Protein AF-A0A0C3Q7H5-F1 (afdb_monomer_lite)

Radius of gyration: 21.3 Å; chains: 1; bounding box: 52×42×60 Å

Structure (mmCIF, N/CA/C/O backbone):
data_AF-A0A0C3Q7H5-F1
#
_entry.id   AF-A0A0C3Q7H5-F1
#
loop_
_atom_site.group_PDB
_atom_site.id
_atom_site.type_symbol
_atom_site.label_atom_id
_atom_site.label_alt_id
_atom_site.label_comp_id
_atom_site.label_asym_id
_atom_site.label_entity_id
_atom_site.label_seq_id
_atom_site.pdbx_PDB_ins_code
_atom_site.Cartn_x
_atom_site.Cartn_y
_atom_site.Cartn_z
_atom_site.occupancy
_atom_site.B_iso_or_equiv
_atom_site.auth_seq_id
_atom_site.auth_comp_id
_atom_site.auth_asym_id
_atom_site.auth_atom_id
_atom_site.pdbx_PDB_model_num
ATOM 1 N N . MET 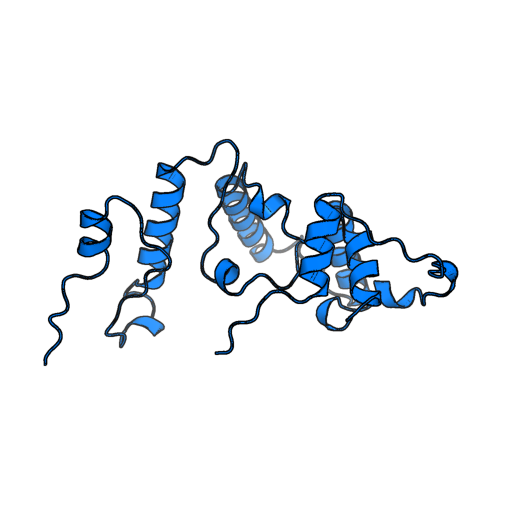A 1 1 ? -1.837 20.918 7.554 1.00 43.84 1 MET A N 1
ATOM 2 C CA . MET A 1 1 ? -1.598 19.549 7.045 1.00 43.84 1 MET A CA 1
ATOM 3 C C . M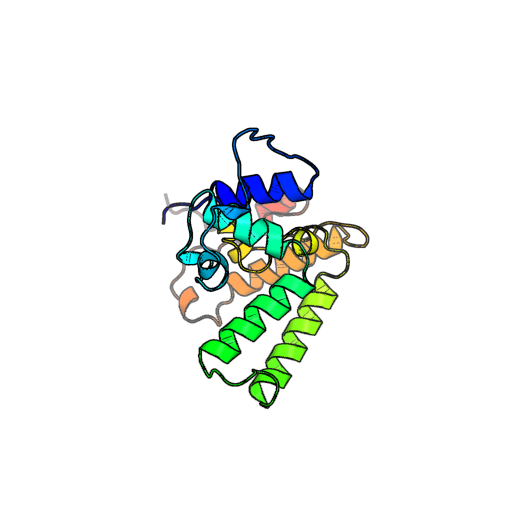ET A 1 1 ? -2.432 19.411 5.788 1.00 43.84 1 MET A C 1
ATOM 5 O O . MET A 1 1 ? -3.640 19.249 5.902 1.00 43.84 1 MET A O 1
ATOM 9 N N . ASP A 1 2 ? -1.820 19.597 4.619 1.00 42.03 2 ASP A N 1
ATOM 10 C CA . ASP A 1 2 ? -2.531 19.456 3.346 1.00 42.03 2 ASP A CA 1
ATOM 11 C C . ASP A 1 2 ? -2.868 17.995 3.101 1.00 42.03 2 ASP A C 1
ATOM 13 O O . ASP A 1 2 ? -1.975 17.150 3.092 1.00 42.03 2 ASP A O 1
ATOM 17 N N . ARG A 1 3 ? -4.161 17.727 2.904 1.00 53.38 3 ARG A N 1
ATOM 18 C CA . ARG A 1 3 ? -4.715 16.407 2.601 1.00 53.38 3 ARG A CA 1
ATOM 19 C C . ARG A 1 3 ? -4.151 15.937 1.262 1.00 53.38 3 ARG A C 1
ATOM 21 O O . ARG A 1 3 ? -4.562 16.435 0.213 1.00 53.38 3 ARG A O 1
ATOM 28 N N . ARG A 1 4 ? -3.206 14.994 1.266 1.00 56.62 4 ARG A N 1
ATOM 29 C CA . ARG A 1 4 ? -2.601 14.506 0.015 1.00 56.62 4 ARG A CA 1
ATOM 30 C C . ARG A 1 4 ? -3.407 13.350 -0.555 1.00 56.62 4 ARG A C 1
ATOM 32 O O . ARG A 1 4 ? -3.282 12.202 -0.131 1.00 56.62 4 ARG A O 1
ATOM 39 N N . SER A 1 5 ? -4.218 13.662 -1.559 1.00 59.50 5 SER A N 1
ATOM 40 C CA . SER A 1 5 ? -4.800 12.657 -2.448 1.00 59.50 5 SER A CA 1
ATOM 41 C C . SER A 1 5 ? -3.696 11.825 -3.121 1.00 59.50 5 SER A C 1
ATOM 43 O O . SER A 1 5 ? -2.604 12.350 -3.367 1.00 59.50 5 SER A O 1
ATOM 45 N N . PRO A 1 6 ? -3.959 10.549 -3.465 1.00 68.88 6 PRO A N 1
ATOM 46 C CA . PRO A 1 6 ? -3.035 9.756 -4.268 1.00 68.88 6 PRO A CA 1
ATOM 47 C C . PRO A 1 6 ? -2.651 10.496 -5.553 1.00 68.88 6 PRO A C 1
ATOM 49 O O . PRO A 1 6 ? -3.493 11.171 -6.161 1.00 68.88 6 PRO A O 1
ATOM 52 N N . SER A 1 7 ? -1.391 10.363 -5.976 1.00 76.94 7 SER A N 1
ATOM 53 C CA . SER A 1 7 ? -0.920 11.033 -7.190 1.00 76.94 7 SER A CA 1
ATOM 54 C C . SER A 1 7 ? -1.734 10.594 -8.414 1.00 76.94 7 SER A C 1
ATOM 56 O O . SER A 1 7 ? -2.360 9.527 -8.426 1.00 76.94 7 SER A O 1
ATOM 58 N N . TYR A 1 8 ? -1.766 11.433 -9.450 1.00 84.06 8 TYR A N 1
ATOM 59 C CA . TYR A 1 8 ? -2.526 11.151 -10.669 1.00 84.06 8 TYR A CA 1
ATOM 60 C C . TYR A 1 8 ? -2.149 9.791 -11.284 1.00 84.06 8 TYR A C 1
ATOM 62 O O . TYR A 1 8 ? -3.028 9.018 -11.656 1.00 84.06 8 TYR A O 1
ATOM 70 N N . GLU A 1 9 ? -0.864 9.434 -11.264 1.00 85.81 9 GLU A N 1
ATOM 71 C CA . GLU A 1 9 ? -0.355 8.156 -11.768 1.00 85.81 9 GLU A CA 1
ATOM 72 C C . GLU A 1 9 ? -0.870 6.958 -10.960 1.00 85.81 9 GLU A C 1
ATOM 74 O O . GLU A 1 9 ? -1.193 5.919 -11.530 1.00 85.81 9 GLU A O 1
ATOM 79 N N . VAL A 1 10 ? -1.007 7.104 -9.636 1.00 80.44 10 VAL A N 1
ATOM 80 C CA . VAL A 1 10 ? -1.584 6.061 -8.768 1.00 80.44 10 VAL A CA 1
ATOM 81 C C . VAL A 1 10 ? -3.057 5.845 -9.092 1.00 80.44 10 VAL A C 1
ATOM 83 O O . VAL A 1 10 ? -3.524 4.706 -9.142 1.00 80.44 10 VAL A O 1
ATOM 86 N N . ARG A 1 11 ? -3.797 6.933 -9.338 1.00 82.44 11 ARG A N 1
ATOM 87 C CA . ARG A 1 11 ? -5.204 6.846 -9.747 1.00 82.44 11 ARG A CA 1
ATOM 88 C C . ARG A 1 11 ? -5.348 6.132 -11.087 1.00 82.44 11 ARG A C 1
ATOM 90 O O . ARG A 1 11 ? -6.201 5.259 -11.191 1.00 82.44 11 ARG A O 1
ATOM 97 N N . LEU A 1 12 ? -4.512 6.448 -12.074 1.00 86.31 12 LEU A N 1
ATOM 98 C CA . LEU A 1 12 ? -4.526 5.762 -13.369 1.00 86.31 12 LEU A CA 1
ATOM 99 C C . LEU A 1 12 ? -4.162 4.278 -13.249 1.00 86.31 12 LEU A C 1
ATOM 101 O O . LEU A 1 12 ? -4.880 3.437 -13.781 1.00 86.31 12 LEU A O 1
ATOM 105 N N . ALA A 1 13 ? -3.123 3.933 -12.482 1.00 83.38 13 ALA A N 1
ATOM 106 C CA . ALA A 1 13 ? -2.747 2.536 -12.250 1.00 83.38 13 ALA A CA 1
ATOM 107 C C . ALA A 1 13 ? -3.886 1.722 -11.604 1.00 83.38 13 ALA A C 1
ATOM 109 O O . ALA A 1 13 ? -4.102 0.561 -11.948 1.00 83.38 13 ALA A O 1
ATOM 110 N N . LYS A 1 14 ? -4.679 2.342 -10.718 1.00 82.25 14 LYS A N 1
ATOM 111 C CA . LYS A 1 14 ? -5.891 1.729 -10.150 1.00 82.25 14 LYS A CA 1
ATOM 112 C C . LYS A 1 14 ? -6.944 1.401 -11.213 1.00 82.25 14 LYS A C 1
ATOM 114 O O . LYS A 1 14 ? -7.610 0.377 -11.092 1.00 82.25 14 LYS A O 1
ATOM 119 N N . TYR A 1 15 ? -7.121 2.252 -12.222 1.00 85.44 15 TYR A N 1
ATOM 120 C CA . TYR A 1 15 ? -8.029 1.963 -13.334 1.00 85.44 15 TYR A CA 1
ATOM 121 C C . TYR A 1 15 ? -7.459 0.882 -14.261 1.00 85.44 15 TYR A C 1
ATOM 123 O O . TYR A 1 15 ? -8.207 -0.006 -14.658 1.00 85.44 15 TYR A O 1
ATOM 131 N N . ALA A 1 16 ? -6.143 0.861 -14.487 1.00 84.12 16 ALA A N 1
ATOM 132 C CA . ALA A 1 16 ? -5.487 -0.223 -15.223 1.00 84.12 16 ALA A CA 1
ATOM 133 C C . ALA A 1 16 ? -5.732 -1.599 -14.587 1.00 84.12 16 ALA A C 1
ATOM 135 O O . ALA A 1 16 ? -6.122 -2.539 -15.272 1.00 84.12 16 ALA A O 1
ATOM 136 N N . ALA A 1 17 ? -5.634 -1.705 -13.257 1.00 77.88 17 ALA A N 1
ATOM 137 C CA . ALA A 1 17 ? -5.951 -2.940 -12.530 1.00 77.88 17 ALA A CA 1
ATOM 138 C C . ALA A 1 17 ? -7.427 -3.381 -12.652 1.00 77.88 17 ALA A C 1
ATOM 140 O O . ALA A 1 17 ? -7.748 -4.534 -12.385 1.00 77.88 17 ALA A O 1
ATOM 141 N N . ARG A 1 18 ? -8.328 -2.472 -13.043 1.00 82.50 18 ARG A N 1
ATOM 142 C CA . ARG A 1 18 ? -9.750 -2.753 -13.304 1.00 82.50 18 ARG A CA 1
ATOM 143 C C . ARG A 1 18 ? -10.036 -3.070 -14.778 1.00 82.50 18 ARG A C 1
ATOM 145 O O . ARG A 1 18 ? -11.200 -3.217 -15.127 1.00 82.50 18 ARG A O 1
ATOM 152 N N . GLY A 1 19 ? -9.005 -3.152 -15.621 1.00 84.50 19 GLY A N 1
ATOM 153 C CA . GLY A 1 19 ? -9.130 -3.448 -17.050 1.00 84.50 19 GLY A CA 1
ATOM 154 C C . GLY A 1 19 ? -9.305 -2.223 -17.949 1.00 84.50 19 GLY A C 1
ATOM 155 O O . GLY A 1 19 ? -9.636 -2.385 -19.117 1.00 84.50 19 GLY A O 1
ATOM 156 N N . PHE A 1 20 ? -9.097 -1.004 -17.439 1.00 88.31 20 PHE A N 1
ATOM 157 C CA . PHE A 1 20 ? -9.117 0.198 -18.277 1.00 88.31 20 PHE A CA 1
ATOM 158 C C . PHE A 1 20 ? -7.730 0.489 -18.842 1.00 88.31 20 PHE A C 1
ATOM 160 O O . PHE A 1 20 ? -6.769 0.646 -18.091 1.00 88.31 20 PHE A O 1
ATOM 167 N N . GLU A 1 21 ? -7.637 0.659 -20.153 1.00 88.31 21 GLU A N 1
ATOM 168 C CA . GLU A 1 21 ? -6.400 1.023 -20.835 1.00 88.31 21 GLU A CA 1
ATOM 169 C C . GLU A 1 21 ? -6.559 2.315 -21.637 1.00 88.31 21 GLU A C 1
ATOM 171 O O . GLU A 1 21 ? -7.658 2.705 -22.028 1.00 88.31 21 GLU A O 1
ATOM 176 N N . ILE A 1 22 ? -5.441 3.008 -21.845 1.00 85.50 22 ILE A N 1
ATOM 177 C CA . ILE A 1 22 ? -5.376 4.209 -22.676 1.00 85.50 22 ILE A CA 1
ATOM 178 C C . ILE A 1 22 ? -4.554 3.840 -23.901 1.00 85.50 22 ILE A C 1
ATOM 180 O O . ILE A 1 22 ? -3.364 3.541 -23.785 1.00 85.50 22 ILE A O 1
ATOM 184 N N . TYR A 1 23 ? -5.188 3.864 -25.069 1.00 87.75 23 TYR A N 1
ATOM 185 C CA . TYR A 1 23 ? -4.494 3.634 -26.325 1.00 87.75 23 TYR A CA 1
ATOM 186 C C . TYR A 1 23 ? -3.722 4.891 -26.737 1.00 87.75 23 TYR A C 1
ATOM 188 O O . TYR A 1 23 ? -4.301 5.969 -26.873 1.00 87.75 23 TYR A O 1
ATOM 196 N N . VAL A 1 24 ? -2.410 4.747 -26.928 1.00 88.75 24 VAL A N 1
ATOM 197 C CA . VAL A 1 24 ? -1.526 5.817 -27.404 1.00 88.75 24 VAL A CA 1
ATOM 198 C C . VAL A 1 24 ? -0.795 5.307 -28.652 1.00 88.75 24 VAL A C 1
ATOM 200 O O . VAL A 1 24 ? 0.152 4.530 -28.507 1.00 88.75 24 VAL A O 1
ATOM 203 N N . PRO A 1 25 ? -1.226 5.696 -29.867 1.00 89.69 25 PRO A N 1
ATOM 204 C CA . PRO A 1 25 ? -0.730 5.112 -31.117 1.00 89.69 25 PRO A CA 1
ATOM 205 C C . PRO A 1 25 ? 0.766 5.362 -31.354 1.00 89.69 25 PRO A C 1
ATOM 207 O O . PRO A 1 25 ? 1.469 4.480 -31.838 1.00 89.69 25 PRO A O 1
ATOM 210 N N . ASP A 1 26 ? 1.278 6.519 -30.938 1.00 91.19 26 ASP A N 1
ATOM 211 C CA . ASP A 1 26 ? 2.673 6.917 -31.175 1.00 91.19 26 ASP A CA 1
ATOM 212 C C . ASP A 1 26 ? 3.660 6.365 -30.127 1.00 91.19 26 ASP A C 1
ATOM 214 O O . ASP A 1 26 ? 4.857 6.666 -30.147 1.00 91.19 26 ASP A O 1
ATOM 218 N N . LEU A 1 27 ? 3.184 5.564 -29.168 1.00 87.56 27 LEU A N 1
ATOM 219 C CA . LEU A 1 27 ? 3.983 5.126 -28.028 1.00 87.56 27 LEU A CA 1
ATOM 220 C C . LEU A 1 27 ? 4.917 3.963 -28.387 1.00 87.56 27 LEU A C 1
ATOM 222 O O . LEU A 1 27 ? 4.540 2.789 -28.359 1.00 87.56 27 LEU A O 1
ATOM 226 N N . ARG A 1 28 ? 6.191 4.268 -28.644 1.00 89.56 28 ARG A N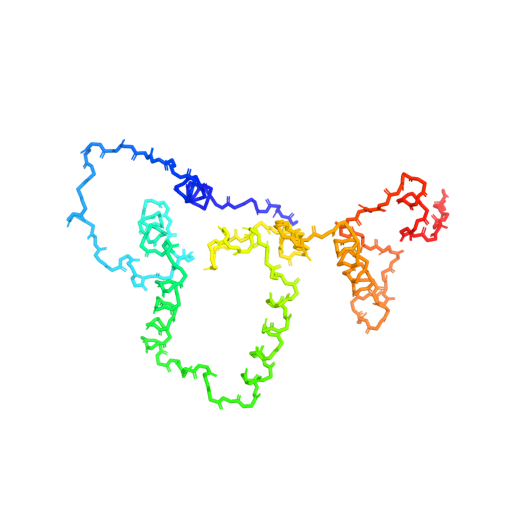 1
ATOM 227 C CA . ARG A 1 28 ? 7.216 3.256 -28.938 1.00 89.56 28 ARG A CA 1
ATOM 228 C C . ARG A 1 28 ? 7.963 2.821 -27.678 1.00 89.56 28 ARG A C 1
ATOM 230 O O . ARG A 1 28 ? 8.809 3.537 -27.156 1.00 89.56 28 ARG A O 1
ATOM 237 N N . ARG A 1 29 ? 7.720 1.582 -27.227 1.00 85.38 29 ARG A N 1
ATOM 238 C CA . ARG A 1 29 ? 8.352 1.016 -26.012 1.00 85.38 29 ARG A CA 1
ATOM 239 C C . ARG A 1 29 ? 9.881 0.890 -26.070 1.00 85.38 29 ARG A C 1
ATOM 241 O O . ARG A 1 29 ? 10.511 0.803 -25.023 1.00 85.38 29 ARG A O 1
ATOM 248 N N . LYS A 1 30 ? 10.464 0.855 -27.272 1.00 87.19 30 LYS A N 1
ATOM 249 C CA . LYS A 1 30 ? 11.915 0.719 -27.492 1.00 87.19 30 LYS A CA 1
ATOM 250 C C . LYS A 1 30 ? 12.692 2.006 -27.211 1.00 87.19 30 LYS A C 1
ATOM 252 O O . LYS A 1 30 ? 13.882 1.928 -26.942 1.00 87.19 30 LYS A O 1
ATOM 257 N N . ASP A 1 31 ? 12.018 3.153 -27.247 1.00 87.94 31 ASP A N 1
ATOM 258 C CA . ASP A 1 31 ? 12.655 4.464 -27.089 1.00 87.94 31 ASP A CA 1
ATOM 259 C C . ASP A 1 31 ? 12.846 4.840 -25.610 1.00 87.94 31 ASP A C 1
ATOM 261 O O . ASP A 1 31 ? 13.454 5.861 -25.291 1.00 87.94 31 ASP A O 1
ATOM 265 N N . PHE A 1 32 ? 12.313 4.036 -24.685 1.00 86.69 32 PHE A N 1
ATOM 266 C CA . PHE A 1 32 ? 12.420 4.304 -23.258 1.00 86.69 32 PHE A CA 1
ATOM 267 C C . PHE A 1 32 ? 13.769 3.866 -22.700 1.00 86.69 32 PHE A C 1
ATOM 269 O O . PHE A 1 32 ? 14.202 2.730 -22.887 1.00 86.69 32 PHE A O 1
ATOM 276 N N . ASP A 1 33 ? 14.381 4.757 -21.924 1.00 88.06 33 ASP A N 1
ATOM 277 C CA . ASP A 1 33 ? 15.583 4.452 -21.161 1.00 88.06 33 ASP A CA 1
ATOM 278 C C . ASP A 1 33 ? 15.289 3.351 -20.117 1.00 88.06 33 ASP A C 1
ATOM 280 O O . ASP A 1 33 ? 14.451 3.561 -19.231 1.00 88.06 33 ASP A O 1
ATOM 284 N N . PRO A 1 34 ? 15.968 2.188 -20.162 1.00 85.69 34 PRO A N 1
ATOM 285 C CA . PRO A 1 34 ? 15.762 1.118 -19.189 1.00 85.69 34 PRO A CA 1
ATOM 286 C C . PRO A 1 34 ? 16.127 1.524 -17.751 1.00 85.69 34 PRO A C 1
ATOM 288 O O . PRO A 1 34 ? 15.637 0.900 -16.805 1.00 85.69 34 PRO A O 1
ATOM 291 N N . THR A 1 35 ? 16.908 2.592 -17.538 1.00 85.81 35 THR A N 1
ATOM 292 C CA . THR A 1 35 ? 17.267 3.042 -16.182 1.00 85.81 35 THR A CA 1
ATOM 293 C C . THR A 1 35 ? 16.066 3.527 -15.364 1.00 85.81 35 THR A C 1
ATOM 295 O O . THR A 1 35 ? 16.148 3.610 -14.134 1.00 85.81 35 THR A O 1
ATOM 298 N N . ILE A 1 36 ? 14.914 3.803 -15.998 1.00 87.25 36 ILE A N 1
ATOM 299 C CA . ILE A 1 36 ? 13.679 4.173 -15.287 1.00 87.25 36 ILE A CA 1
ATOM 300 C C . ILE A 1 36 ? 13.239 3.096 -14.295 1.00 87.25 36 ILE A C 1
ATOM 302 O O . ILE A 1 36 ? 12.686 3.429 -13.246 1.00 87.25 36 ILE A O 1
ATOM 306 N N . PHE A 1 37 ? 13.519 1.823 -14.591 1.00 82.94 37 PHE A N 1
ATOM 307 C CA . PHE A 1 37 ? 13.152 0.718 -13.716 1.00 82.94 37 PHE A CA 1
ATOM 308 C C . PHE A 1 37 ? 14.034 0.696 -12.467 1.00 82.94 37 PHE A C 1
ATOM 310 O O . PHE A 1 37 ? 13.557 0.392 -11.385 1.00 82.94 37 PHE A O 1
ATOM 317 N N . GLU A 1 38 ? 15.284 1.131 -12.536 1.00 81.62 38 GLU A N 1
ATOM 318 C CA . GLU A 1 38 ? 16.209 1.091 -11.396 1.00 81.62 38 GLU A CA 1
ATOM 319 C C . GLU A 1 38 ? 15.982 2.234 -10.388 1.00 81.62 38 GLU A C 1
ATOM 321 O O . GLU A 1 38 ? 16.384 2.163 -9.217 1.00 81.62 38 GLU A O 1
ATOM 326 N N . ARG A 1 39 ? 15.307 3.308 -10.818 1.00 79.94 39 ARG A N 1
ATOM 327 C CA . ARG A 1 39 ? 15.039 4.492 -9.993 1.00 79.94 39 ARG A CA 1
ATOM 328 C C . ARG A 1 39 ? 13.960 4.223 -8.949 1.00 79.94 39 ARG A C 1
ATOM 330 O O . ARG A 1 39 ? 12.986 3.522 -9.167 1.00 79.94 39 ARG A O 1
ATOM 337 N N . ALA A 1 40 ? 14.096 4.858 -7.785 1.00 76.44 40 ALA A N 1
ATOM 338 C CA . ALA A 1 40 ? 13.071 4.783 -6.748 1.00 76.44 40 ALA A CA 1
ATOM 339 C C . ALA A 1 40 ? 11.739 5.365 -7.248 1.00 76.44 40 ALA A C 1
ATOM 341 O O . ALA A 1 40 ? 11.724 6.500 -7.711 1.00 76.44 40 ALA A O 1
ATOM 342 N N . LEU A 1 41 ? 10.627 4.657 -7.034 1.00 77.69 41 LEU A N 1
ATOM 343 C CA . LEU A 1 41 ? 9.280 5.083 -7.444 1.00 77.69 41 LEU A CA 1
ATOM 344 C C . LEU A 1 41 ? 8.877 6.482 -6.937 1.00 77.69 41 LEU A C 1
ATOM 346 O O . LEU A 1 41 ? 8.098 7.172 -7.578 1.00 77.69 41 LEU A O 1
ATOM 350 N N . THR A 1 42 ? 9.437 6.926 -5.807 1.00 76.69 42 THR A N 1
ATOM 351 C CA . THR A 1 42 ? 9.230 8.280 -5.263 1.00 76.69 42 THR A CA 1
ATOM 352 C C . THR A 1 42 ? 9.943 9.383 -6.048 1.00 76.69 42 THR A C 1
ATOM 354 O O . THR A 1 42 ? 9.604 10.548 -5.888 1.00 76.69 42 THR A O 1
ATOM 357 N N . ARG A 1 43 ? 10.953 9.031 -6.849 1.00 81.94 43 ARG A N 1
ATOM 358 C CA . ARG A 1 43 ? 11.732 9.945 -7.699 1.00 81.94 43 ARG A CA 1
ATOM 359 C C . ARG A 1 43 ? 11.284 9.925 -9.160 1.00 81.94 43 ARG A C 1
ATOM 361 O O . ARG A 1 43 ? 11.775 10.732 -9.938 1.00 81.94 43 ARG A O 1
ATOM 368 N N . VAL A 1 44 ? 10.410 8.995 -9.536 1.00 85.12 44 VAL A N 1
ATOM 369 C CA . VAL A 1 44 ? 9.867 8.891 -10.893 1.00 85.12 44 VAL A CA 1
ATOM 370 C C . VAL A 1 44 ? 8.474 9.520 -10.899 1.00 85.12 44 VAL A C 1
ATOM 372 O O . VAL A 1 44 ? 7.687 9.292 -9.982 1.00 85.12 44 VAL A O 1
ATOM 375 N N . SER A 1 45 ? 8.162 10.311 -11.920 1.00 87.56 45 SER A N 1
ATOM 376 C CA . SER A 1 45 ? 6.870 10.982 -12.104 1.00 87.56 45 SER A CA 1
ATOM 377 C C . SER A 1 45 ? 6.364 10.812 -13.540 1.00 87.56 45 SER A C 1
ATOM 379 O O . SER A 1 45 ? 7.119 10.416 -14.433 1.00 87.56 45 SER A O 1
ATOM 381 N N . GLY A 1 46 ? 5.072 11.063 -13.760 1.00 88.56 46 GLY A N 1
ATOM 382 C CA . GLY A 1 46 ? 4.451 11.025 -15.084 1.00 88.56 46 GLY A CA 1
ATOM 383 C C . GLY A 1 46 ? 4.459 9.637 -15.734 1.00 88.56 46 GLY A C 1
ATOM 384 O O . GLY A 1 46 ? 4.280 8.615 -15.067 1.00 88.56 46 GLY A O 1
ATOM 385 N N . LEU A 1 47 ? 4.681 9.597 -17.053 1.00 88.50 47 LEU A N 1
ATOM 386 C CA . LEU A 1 47 ? 4.651 8.368 -17.857 1.00 88.50 47 LEU A CA 1
ATOM 387 C C . LEU A 1 47 ? 5.652 7.314 -17.370 1.00 88.50 47 LEU A C 1
ATOM 389 O O . LEU A 1 47 ? 5.308 6.141 -17.265 1.00 88.50 47 LEU A O 1
ATOM 393 N N . ALA A 1 48 ? 6.867 7.726 -17.003 1.00 89.25 48 ALA A N 1
ATOM 394 C CA . ALA A 1 48 ? 7.872 6.802 -16.485 1.00 89.25 48 ALA A CA 1
ATOM 395 C C . ALA A 1 48 ? 7.374 6.087 -15.218 1.00 89.25 48 ALA A C 1
ATOM 397 O O . ALA A 1 48 ? 7.615 4.896 -15.038 1.00 89.25 48 ALA A O 1
ATOM 398 N N . ARG A 1 49 ? 6.613 6.781 -14.360 1.00 88.12 49 ARG A N 1
ATOM 399 C CA . ARG A 1 49 ? 6.033 6.174 -13.157 1.00 88.12 49 ARG A CA 1
ATOM 400 C C . ARG A 1 49 ? 4.952 5.161 -13.520 1.00 88.12 49 ARG A C 1
ATOM 402 O O . ARG A 1 49 ? 4.907 4.103 -12.905 1.00 88.12 49 ARG A O 1
ATOM 409 N N . LEU A 1 50 ? 4.121 5.456 -14.520 1.00 88.25 50 LEU A N 1
ATOM 410 C CA . LEU A 1 50 ? 3.108 4.523 -15.024 1.00 88.25 50 LEU A CA 1
ATOM 411 C C . LEU A 1 50 ? 3.735 3.245 -15.595 1.00 88.25 50 LEU A C 1
ATOM 413 O O . LEU A 1 50 ? 3.289 2.159 -15.245 1.00 88.25 50 LEU A O 1
ATOM 417 N N . LEU A 1 51 ? 4.810 3.360 -16.381 1.00 88.12 51 LEU A N 1
ATOM 418 C CA . LEU A 1 51 ? 5.529 2.208 -16.943 1.00 88.12 51 LEU A CA 1
ATOM 419 C C . LEU A 1 51 ? 6.132 1.309 -15.856 1.00 88.12 51 LEU A C 1
ATOM 421 O O . LEU A 1 51 ? 6.078 0.081 -15.943 1.00 88.12 51 LEU A O 1
ATOM 425 N N . VAL A 1 52 ? 6.685 1.913 -14.800 1.00 87.31 52 VAL A N 1
ATOM 426 C CA . VAL A 1 52 ? 7.164 1.155 -13.637 1.00 87.31 52 VAL A CA 1
ATOM 427 C C . VAL A 1 52 ? 5.992 0.458 -12.938 1.00 87.31 52 VAL A C 1
ATOM 429 O O . VAL A 1 52 ? 6.099 -0.714 -12.595 1.00 87.31 52 VAL A O 1
ATOM 432 N N . LEU A 1 53 ? 4.855 1.133 -12.761 1.00 84.50 53 LEU A N 1
ATOM 433 C CA . LEU A 1 53 ? 3.668 0.544 -12.133 1.00 84.50 53 LEU A CA 1
ATOM 434 C C . LEU A 1 53 ? 3.040 -0.594 -12.943 1.00 84.50 53 LEU A C 1
ATOM 436 O O . LEU A 1 53 ? 2.578 -1.563 -12.346 1.00 84.50 53 LEU A O 1
ATOM 440 N N . GLU A 1 54 ? 3.079 -0.516 -14.272 1.00 85.00 54 GLU A N 1
ATOM 441 C CA . GLU A 1 54 ? 2.652 -1.588 -15.178 1.00 85.00 54 GLU A CA 1
ATOM 442 C C . GLU A 1 54 ? 3.501 -2.854 -14.974 1.00 85.00 54 GLU A C 1
ATOM 444 O O . GLU A 1 54 ? 2.969 -3.955 -14.806 1.00 85.00 54 GLU A O 1
ATOM 449 N N . LYS A 1 55 ? 4.833 -2.699 -14.908 1.00 83.69 55 LYS A N 1
ATOM 450 C CA . LYS A 1 55 ? 5.765 -3.811 -14.648 1.00 83.69 55 LYS A CA 1
ATOM 451 C C . LYS A 1 55 ? 5.619 -4.401 -13.247 1.00 83.69 55 LYS A C 1
ATOM 453 O O . LYS A 1 55 ? 5.875 -5.585 -13.057 1.00 83.69 55 LYS A O 1
ATOM 458 N N . LEU A 1 56 ? 5.194 -3.592 -12.281 1.00 79.50 56 LEU A N 1
ATOM 459 C CA . LEU A 1 56 ? 4.964 -3.987 -10.890 1.00 79.50 56 LEU A CA 1
ATOM 460 C C . LEU A 1 56 ? 3.495 -4.351 -10.614 1.00 79.50 56 LEU A C 1
ATOM 462 O O . LEU A 1 56 ? 3.018 -4.221 -9.482 1.00 79.50 56 LEU A O 1
ATOM 466 N N . SER A 1 57 ? 2.760 -4.794 -11.635 1.00 74.06 57 SER A N 1
ATOM 467 C CA . SER A 1 57 ? 1.354 -5.185 -11.509 1.00 74.06 57 SER A CA 1
ATOM 468 C C . SER A 1 57 ? 1.160 -6.374 -10.562 1.00 74.06 57 SER A C 1
ATOM 470 O O . SER A 1 57 ? 0.234 -6.343 -9.752 1.00 74.06 57 SER A O 1
ATOM 472 N N . THR A 1 58 ? 2.059 -7.364 -10.575 1.00 75.06 58 THR A N 1
ATOM 473 C CA . THR A 1 58 ? 1.981 -8.546 -9.701 1.00 75.06 58 THR A CA 1
ATOM 474 C C . THR A 1 58 ? 2.725 -8.356 -8.380 1.00 75.06 58 THR A C 1
ATOM 476 O O . THR A 1 58 ? 3.734 -7.652 -8.293 1.00 75.06 58 THR A O 1
ATOM 479 N N . GLN A 1 59 ? 2.240 -9.015 -7.324 1.00 68.81 59 GLN A N 1
ATOM 480 C CA . GLN A 1 59 ? 2.878 -8.969 -6.006 1.00 68.81 59 GLN A CA 1
ATOM 481 C C . GLN A 1 59 ? 4.306 -9.539 -6.033 1.00 68.81 59 GLN A C 1
ATOM 483 O O . GLN A 1 59 ? 5.210 -8.963 -5.434 1.00 68.81 59 GLN A O 1
ATOM 488 N N . GLU A 1 60 ? 4.531 -10.607 -6.797 1.00 73.75 60 GLU A N 1
ATOM 489 C CA . GLU A 1 60 ? 5.854 -11.216 -6.978 1.00 73.75 60 GLU A CA 1
ATOM 490 C C . GLU A 1 60 ? 6.841 -10.261 -7.658 1.00 73.75 60 GLU A C 1
ATOM 492 O O . GLU A 1 60 ? 7.970 -10.106 -7.189 1.00 73.75 60 GLU A O 1
ATOM 497 N N . ALA A 1 61 ? 6.405 -9.553 -8.709 1.00 78.44 61 ALA A N 1
ATOM 498 C CA . ALA A 1 61 ? 7.232 -8.553 -9.378 1.00 78.44 61 ALA A CA 1
ATOM 499 C C . ALA A 1 61 ? 7.611 -7.408 -8.427 1.00 78.44 61 ALA A C 1
ATOM 501 O O . ALA A 1 61 ? 8.747 -6.938 -8.450 1.00 78.44 61 ALA A O 1
ATOM 502 N N . ARG A 1 62 ? 6.700 -6.992 -7.535 1.00 74.12 62 ARG A N 1
ATOM 503 C CA . ARG A 1 62 ? 6.983 -5.985 -6.494 1.00 74.12 62 ARG A CA 1
ATOM 504 C C . ARG A 1 62 ? 8.019 -6.472 -5.490 1.00 74.12 62 ARG A C 1
ATOM 506 O O . ARG A 1 62 ? 8.946 -5.730 -5.159 1.00 74.12 62 ARG A O 1
ATOM 513 N N . ASP A 1 63 ? 7.881 -7.699 -5.007 1.00 72.62 63 ASP A N 1
ATOM 514 C CA . ASP A 1 63 ? 8.798 -8.259 -4.016 1.00 72.62 63 ASP A CA 1
ATOM 515 C C . ASP A 1 63 ? 10.197 -8.479 -4.614 1.00 72.62 63 ASP A C 1
ATOM 517 O O . ASP A 1 63 ? 11.201 -8.129 -3.981 1.00 72.62 63 ASP A O 1
ATOM 521 N N . ALA A 1 64 ? 10.270 -8.954 -5.862 1.00 80.31 64 ALA A N 1
ATOM 522 C CA . ALA A 1 64 ? 11.506 -9.049 -6.638 1.00 80.31 64 ALA A CA 1
ATOM 523 C C . ALA A 1 64 ? 12.147 -7.670 -6.861 1.00 80.31 64 ALA A C 1
ATOM 525 O O . ALA A 1 64 ? 13.344 -7.487 -6.651 1.00 80.31 64 ALA A O 1
ATOM 526 N N . TYR A 1 65 ? 11.342 -6.662 -7.193 1.00 78.88 65 TYR A N 1
ATOM 527 C CA . TYR A 1 65 ? 11.811 -5.295 -7.383 1.00 78.88 65 TYR A CA 1
ATOM 528 C C . TYR A 1 65 ? 12.419 -4.689 -6.110 1.00 78.88 65 TYR A C 1
ATOM 530 O O . TYR A 1 65 ? 13.500 -4.087 -6.117 1.00 78.88 65 TYR A O 1
ATOM 538 N N . ILE A 1 66 ? 11.747 -4.875 -4.971 1.00 75.75 66 ILE A N 1
ATOM 539 C CA . ILE A 1 66 ? 12.234 -4.403 -3.672 1.00 75.75 66 ILE A CA 1
ATOM 540 C C . ILE A 1 66 ? 13.507 -5.157 -3.262 1.00 75.75 66 ILE A C 1
ATOM 542 O O . ILE A 1 66 ? 14.419 -4.534 -2.702 1.00 75.75 66 ILE A O 1
ATOM 546 N N . SER A 1 67 ? 13.588 -6.468 -3.513 1.00 76.88 67 SER A N 1
ATOM 547 C CA . SER A 1 67 ? 14.756 -7.287 -3.165 1.00 76.88 67 SER A CA 1
ATOM 548 C C . SER A 1 67 ? 15.976 -6.933 -4.023 1.00 76.88 67 SER A C 1
ATOM 550 O O . SER A 1 67 ? 17.036 -6.642 -3.462 1.00 76.88 67 SER A O 1
ATOM 552 N N . GLN A 1 68 ? 15.810 -6.802 -5.343 1.00 81.88 68 GLN A N 1
ATOM 553 C CA . GLN A 1 68 ? 16.848 -6.352 -6.276 1.00 81.88 68 GLN A CA 1
ATOM 554 C C . GLN A 1 68 ? 17.420 -4.996 -5.849 1.00 81.88 68 GLN A C 1
ATOM 556 O O . GLN A 1 68 ? 18.631 -4.794 -5.782 1.00 81.88 68 GLN A O 1
ATOM 561 N N . ARG A 1 69 ? 16.554 -4.062 -5.452 1.00 78.56 69 ARG A N 1
ATOM 562 C CA . ARG A 1 69 ? 16.978 -2.725 -5.028 1.00 78.56 69 ARG A CA 1
ATOM 563 C C . ARG A 1 69 ? 17.696 -2.707 -3.674 1.00 78.56 69 ARG A C 1
ATOM 565 O O . ARG A 1 69 ? 18.531 -1.834 -3.433 1.00 78.56 69 ARG A O 1
ATOM 572 N N . ARG A 1 70 ? 17.386 -3.643 -2.769 1.00 75.81 70 ARG A N 1
ATOM 573 C CA . ARG A 1 70 ? 18.168 -3.839 -1.533 1.00 75.81 70 ARG A CA 1
ATOM 574 C C . ARG A 1 70 ? 19.560 -4.368 -1.853 1.00 75.81 70 ARG A C 1
ATOM 576 O O . ARG A 1 70 ? 20.517 -3.853 -1.282 1.00 75.81 70 ARG A O 1
ATOM 583 N N . HIS A 1 71 ? 19.648 -5.306 -2.794 1.00 80.38 71 HIS A N 1
ATOM 584 C CA . HIS A 1 71 ? 20.908 -5.864 -3.269 1.00 80.38 71 HIS A CA 1
ATOM 585 C C . HIS A 1 71 ? 21.816 -4.788 -3.888 1.00 80.38 71 HIS A C 1
ATOM 587 O O . HIS A 1 71 ? 22.949 -4.635 -3.446 1.00 80.38 71 HIS A O 1
ATOM 593 N N . ILE A 1 72 ? 21.294 -3.953 -4.801 1.00 80.38 72 ILE A N 1
ATOM 594 C CA . ILE A 1 72 ? 22.042 -2.832 -5.419 1.00 80.38 72 ILE A CA 1
ATOM 595 C C . ILE A 1 72 ? 22.608 -1.865 -4.366 1.00 80.38 72 ILE A C 1
ATOM 597 O O . ILE A 1 72 ? 23.682 -1.300 -4.536 1.00 80.38 72 ILE A O 1
ATOM 601 N N . ARG A 1 73 ? 21.897 -1.668 -3.251 1.00 81.25 73 ARG A N 1
ATOM 602 C CA . ARG A 1 73 ? 22.320 -0.772 -2.162 1.00 81.25 73 ARG A CA 1
ATOM 603 C C . ARG A 1 73 ? 23.196 -1.454 -1.110 1.00 81.25 73 ARG A C 1
ATOM 605 O O . ARG A 1 73 ? 23.359 -0.884 -0.033 1.00 81.25 73 ARG A O 1
ATOM 612 N N . ALA A 1 74 ? 23.666 -2.676 -1.374 1.00 80.50 74 ALA A N 1
ATOM 613 C CA . ALA A 1 74 ? 24.396 -3.517 -0.425 1.00 80.50 74 ALA A CA 1
ATOM 614 C C . ALA A 1 74 ? 23.701 -3.621 0.949 1.00 80.50 74 ALA A C 1
ATOM 616 O O . ALA A 1 74 ? 24.339 -3.750 1.994 1.00 80.50 74 ALA A O 1
ATOM 617 N N . ARG A 1 75 ? 22.363 -3.530 0.973 1.00 74.75 75 ARG A N 1
ATOM 618 C CA . ARG A 1 75 ? 21.596 -3.605 2.215 1.00 74.75 75 ARG A CA 1
ATOM 619 C C . ARG A 1 75 ? 21.352 -5.079 2.524 1.00 74.75 75 ARG A C 1
ATOM 621 O O . ARG A 1 75 ? 20.816 -5.772 1.658 1.00 74.75 75 ARG A O 1
ATOM 628 N N . PRO A 1 76 ? 21.666 -5.563 3.739 1.00 69.81 76 PRO A N 1
ATOM 629 C CA . PRO A 1 76 ? 21.464 -6.963 4.070 1.00 69.81 76 PRO A CA 1
ATOM 630 C C . PRO A 1 76 ? 20.002 -7.351 3.856 1.00 69.81 76 PRO A C 1
ATOM 632 O O . PRO A 1 76 ? 19.077 -6.607 4.220 1.00 69.81 76 PRO A O 1
ATOM 635 N N . ASN A 1 77 ? 19.796 -8.531 3.270 1.00 63.00 77 ASN A N 1
ATOM 636 C CA . ASN A 1 77 ? 18.479 -9.142 3.223 1.00 63.00 77 ASN A CA 1
ATOM 637 C C . ASN A 1 77 ? 17.953 -9.208 4.654 1.00 63.00 77 ASN A C 1
ATOM 639 O O . ASN A 1 77 ? 18.616 -9.698 5.566 1.00 63.00 77 ASN A O 1
ATOM 643 N N . ALA A 1 78 ? 16.756 -8.665 4.870 1.00 60.53 78 ALA A N 1
ATOM 644 C CA . ALA A 1 78 ? 16.209 -8.528 6.215 1.00 60.53 78 ALA A CA 1
ATOM 645 C C . ALA A 1 78 ? 16.007 -9.894 6.915 1.00 60.53 78 ALA A C 1
ATOM 647 O O . ALA A 1 78 ? 15.797 -9.928 8.120 1.00 60.53 78 ALA A O 1
ATOM 648 N N . SER A 1 79 ? 16.128 -11.008 6.187 1.00 58.12 79 SER A N 1
ATOM 649 C CA . SER A 1 79 ? 15.737 -12.375 6.535 1.00 58.12 79 SER A CA 1
ATOM 650 C C . SER A 1 79 ? 16.475 -13.069 7.691 1.00 58.12 79 SER A C 1
ATOM 652 O O . SER A 1 79 ? 16.052 -14.156 8.075 1.00 58.12 79 SER A O 1
ATOM 654 N N . GLY A 1 80 ? 17.505 -12.483 8.310 1.00 57.16 80 GLY A N 1
ATOM 655 C CA . GLY A 1 80 ? 18.331 -13.213 9.292 1.00 57.16 80 GLY A CA 1
ATOM 656 C C . GLY A 1 80 ? 18.070 -12.941 10.781 1.00 57.16 80 GLY A C 1
ATOM 657 O O . GLY A 1 80 ? 18.259 -13.821 11.617 1.00 57.16 80 GLY A O 1
ATOM 658 N N . GLY A 1 81 ? 17.652 -11.728 11.154 1.00 65.12 81 GLY A N 1
ATOM 659 C CA . GLY A 1 81 ? 17.774 -11.266 12.546 1.00 65.12 81 GLY A CA 1
ATOM 660 C C . GLY A 1 81 ? 16.608 -11.639 13.486 1.00 65.12 81 GLY A C 1
ATOM 661 O O . GLY A 1 81 ? 15.453 -11.697 13.048 1.00 65.12 81 GLY A O 1
ATOM 662 N N . PRO A 1 82 ? 16.833 -11.755 14.814 1.00 61.06 82 PRO A N 1
ATOM 663 C CA . PRO A 1 82 ? 15.764 -11.919 15.812 1.00 61.06 82 PRO A CA 1
ATOM 664 C C . PRO A 1 82 ? 14.694 -10.815 15.744 1.00 61.06 82 PRO A C 1
ATOM 666 O O . PRO A 1 82 ? 13.499 -11.077 15.905 1.00 61.06 82 PRO A O 1
ATOM 669 N N . LYS A 1 83 ? 15.114 -9.577 15.435 1.00 61.12 83 LYS A N 1
ATOM 670 C CA . LYS A 1 83 ? 14.223 -8.426 15.207 1.00 61.12 83 LYS A CA 1
ATOM 671 C C . LYS A 1 83 ? 13.317 -8.635 13.984 1.00 61.12 83 LYS A C 1
ATOM 673 O O . LYS A 1 83 ? 12.120 -8.365 14.064 1.00 61.12 83 LYS A O 1
ATOM 678 N N . TYR A 1 84 ? 13.848 -9.193 12.893 1.00 63.47 84 TYR A N 1
ATOM 679 C CA . TYR A 1 84 ? 13.069 -9.503 11.691 1.00 63.47 84 TYR A CA 1
ATOM 680 C C . TYR A 1 84 ? 12.076 -10.643 11.920 1.00 63.47 84 TYR A C 1
ATOM 682 O O . TYR A 1 84 ? 10.924 -10.533 11.517 1.00 63.47 84 TYR A O 1
ATOM 690 N N . ARG A 1 85 ? 12.470 -11.694 12.654 1.00 63.88 85 ARG A N 1
ATOM 691 C CA . ARG A 1 85 ? 11.568 -12.800 13.025 1.00 63.88 85 ARG A CA 1
ATOM 692 C C . ARG A 1 85 ? 10.367 -12.333 13.858 1.00 63.88 85 ARG A C 1
ATOM 694 O O . ARG A 1 85 ? 9.267 -12.856 13.701 1.00 63.88 85 ARG A O 1
ATOM 701 N N . ARG A 1 86 ? 10.548 -11.351 14.749 1.00 65.25 86 ARG A N 1
ATOM 702 C CA . ARG A 1 86 ? 9.433 -10.751 15.511 1.00 65.25 86 ARG A CA 1
ATOM 703 C C . ARG A 1 86 ? 8.538 -9.887 14.621 1.00 65.25 86 ARG A C 1
ATOM 705 O O . ARG A 1 86 ? 7.316 -9.986 14.718 1.00 65.25 86 ARG A O 1
ATOM 712 N N . ALA A 1 87 ? 9.134 -9.085 13.738 1.00 65.62 87 ALA A N 1
ATOM 713 C CA . ALA A 1 87 ? 8.396 -8.266 12.780 1.00 65.62 87 ALA A CA 1
ATOM 714 C C . ALA A 1 87 ? 7.576 -9.123 11.800 1.00 65.62 87 ALA A C 1
ATOM 716 O O . ALA A 1 87 ? 6.401 -8.839 11.586 1.00 65.62 87 ALA A O 1
ATOM 717 N N . SER A 1 88 ? 8.141 -10.219 11.283 1.00 67.88 88 SER A N 1
ATOM 718 C CA . SER A 1 88 ? 7.455 -11.122 10.353 1.00 67.88 88 SER A CA 1
ATOM 719 C C . SER A 1 88 ? 6.285 -11.862 11.005 1.00 67.88 88 SER A C 1
ATOM 721 O O . SER A 1 88 ? 5.230 -11.995 10.389 1.00 67.88 88 SER A O 1
ATOM 723 N N . ARG A 1 89 ? 6.401 -12.272 12.278 1.00 68.00 89 ARG A N 1
ATOM 724 C CA . ARG A 1 89 ? 5.264 -12.837 13.031 1.00 68.00 89 ARG A CA 1
ATOM 725 C C . ARG A 1 89 ? 4.138 -11.824 13.226 1.00 68.00 89 ARG A C 1
ATOM 727 O O . ARG A 1 89 ? 2.976 -12.182 13.055 1.00 68.00 89 ARG A O 1
ATOM 734 N N . ARG A 1 90 ? 4.463 -10.572 13.576 1.00 67.25 90 ARG A N 1
ATOM 735 C CA . ARG A 1 90 ? 3.464 -9.493 13.700 1.00 67.25 90 ARG A CA 1
ATOM 736 C C . ARG A 1 90 ? 2.792 -9.201 12.357 1.00 67.25 90 ARG A C 1
ATOM 738 O O . ARG A 1 90 ? 1.571 -9.113 12.313 1.00 67.25 90 ARG A O 1
ATOM 745 N N . ALA A 1 91 ? 3.568 -9.137 11.275 1.00 66.00 91 ALA A N 1
ATOM 746 C CA . ALA A 1 91 ? 3.050 -8.953 9.922 1.00 66.00 91 ALA A CA 1
ATOM 747 C C . ALA A 1 91 ? 2.105 -10.094 9.514 1.00 66.00 91 ALA A C 1
ATOM 749 O O . ALA A 1 91 ? 0.992 -9.821 9.087 1.00 66.00 91 ALA A O 1
ATOM 750 N N . ARG A 1 92 ? 2.482 -11.361 9.751 1.00 67.69 92 ARG A N 1
ATOM 751 C CA . ARG A 1 92 ? 1.612 -12.523 9.488 1.00 67.69 92 ARG A CA 1
ATOM 752 C C . ARG A 1 92 ? 0.319 -12.497 10.302 1.00 67.69 92 ARG A C 1
ATOM 754 O O . ARG A 1 92 ? -0.731 -12.834 9.773 1.00 67.69 92 ARG A O 1
ATOM 761 N N . ARG A 1 93 ? 0.366 -12.098 11.581 1.00 68.44 93 ARG A N 1
ATOM 762 C CA . ARG A 1 93 ? -0.852 -11.937 12.400 1.00 68.44 93 ARG A CA 1
ATOM 763 C C . ARG A 1 93 ? -1.771 -10.861 11.827 1.00 68.44 93 ARG A C 1
ATOM 765 O O . ARG A 1 93 ? -2.970 -11.089 11.735 1.00 68.44 93 ARG A O 1
ATOM 772 N N . ARG A 1 94 ? -1.206 -9.726 11.405 1.00 66.19 94 ARG A N 1
ATOM 773 C CA . ARG A 1 94 ? -1.965 -8.646 10.763 1.00 66.19 94 ARG A CA 1
ATOM 774 C C . ARG A 1 94 ? -2.559 -9.087 9.422 1.00 66.19 94 ARG A C 1
ATOM 776 O O . ARG A 1 94 ? -3.718 -8.799 9.173 1.00 66.19 94 ARG A O 1
ATOM 783 N N . GLN A 1 95 ? -1.807 -9.837 8.615 1.00 65.81 95 GLN A N 1
ATOM 784 C CA . GLN A 1 95 ? -2.284 -10.408 7.349 1.00 65.81 95 GLN A CA 1
ATOM 785 C C . GLN A 1 95 ? -3.432 -11.401 7.555 1.00 65.81 95 GLN A C 1
ATOM 787 O O . GLN A 1 95 ? -4.423 -11.304 6.851 1.00 65.81 95 GLN A O 1
ATOM 792 N N . ARG A 1 96 ? -3.366 -12.281 8.565 1.00 66.06 96 ARG A N 1
ATOM 793 C CA . ARG A 1 96 ? -4.505 -13.145 8.945 1.00 66.06 96 ARG A CA 1
ATOM 794 C C . ARG A 1 96 ? -5.725 -12.327 9.381 1.00 66.06 96 ARG A C 1
ATOM 796 O O . ARG A 1 96 ? -6.859 -12.645 9.048 1.00 66.06 96 ARG A O 1
ATOM 803 N N . GLY A 1 97 ? -5.492 -11.229 10.101 1.00 65.00 97 GLY A N 1
ATOM 804 C CA . GLY A 1 97 ? -6.535 -10.272 10.476 1.00 65.00 97 GLY A CA 1
ATOM 805 C C . GLY A 1 97 ? -7.188 -9.551 9.289 1.00 65.00 97 GLY A C 1
ATOM 806 O O . GLY A 1 97 ? -8.293 -9.041 9.453 1.00 65.00 97 GLY A O 1
ATOM 807 N N . LEU A 1 98 ? -6.557 -9.567 8.115 1.00 67.94 98 LEU A N 1
ATOM 808 C CA . LEU A 1 98 ? -7.014 -8.964 6.857 1.00 67.94 98 LEU A CA 1
ATOM 809 C C . LEU A 1 98 ? -7.257 -10.029 5.771 1.00 67.94 98 LEU A C 1
ATOM 811 O O . LEU A 1 98 ? -7.315 -9.720 4.587 1.00 67.94 98 LEU A O 1
ATOM 815 N N . GLU A 1 99 ? -7.360 -11.301 6.150 1.00 69.69 99 GLU A N 1
ATOM 816 C CA . GLU A 1 99 ? -7.636 -12.378 5.204 1.00 69.69 99 GLU A CA 1
ATOM 817 C C . GLU A 1 99 ? -9.029 -12.186 4.589 1.00 69.69 99 GLU A C 1
ATOM 819 O O . GLU A 1 99 ? -10.002 -11.989 5.321 1.00 69.69 99 GLU A O 1
ATOM 824 N N . GLY A 1 100 ? -9.097 -12.190 3.254 1.00 72.31 100 GLY A N 1
ATOM 825 C CA . GLY A 1 100 ? -10.306 -11.856 2.492 1.00 72.31 100 GLY A CA 1
ATOM 826 C C . GLY A 1 100 ? -10.470 -10.367 2.169 1.00 72.31 100 GLY A C 1
ATOM 827 O O . GLY A 1 100 ? -11.437 -9.995 1.510 1.00 72.31 100 GLY A O 1
ATOM 828 N N . ASP A 1 101 ? -9.535 -9.509 2.586 1.00 79.81 101 ASP A N 1
ATOM 829 C CA . ASP A 1 101 ? -9.592 -8.082 2.283 1.00 79.81 101 ASP A CA 1
ATOM 830 C C . ASP A 1 101 ? -9.205 -7.779 0.828 1.00 79.81 101 ASP A C 1
ATOM 832 O O . ASP A 1 101 ? -8.044 -7.868 0.414 1.00 79.81 101 ASP A O 1
ATOM 836 N N . LEU A 1 102 ? -10.201 -7.368 0.048 1.00 74.56 102 LEU A N 1
ATOM 837 C CA . LEU A 1 102 ? -10.038 -6.958 -1.344 1.00 74.56 102 LEU A CA 1
ATOM 838 C C . LEU A 1 102 ? -9.277 -5.636 -1.456 1.00 74.56 102 LEU A C 1
ATOM 840 O O . LEU A 1 102 ? -8.649 -5.372 -2.484 1.00 74.56 102 LEU A O 1
ATOM 844 N N . LYS A 1 103 ? -9.306 -4.808 -0.406 1.00 74.1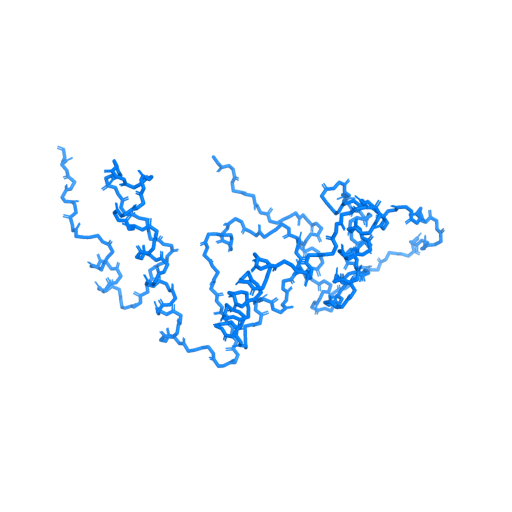2 103 LYS A N 1
ATOM 845 C CA . LYS A 1 103 ? -8.610 -3.523 -0.387 1.00 74.12 103 LYS A CA 1
ATOM 846 C C . LYS A 1 103 ? -7.098 -3.712 -0.399 1.00 74.12 103 LYS A C 1
ATOM 848 O O . LYS A 1 103 ? -6.438 -3.179 -1.290 1.00 74.12 103 LYS A O 1
ATOM 853 N N . ALA A 1 104 ? -6.575 -4.532 0.512 1.00 68.50 104 ALA A N 1
ATOM 854 C CA . ALA A 1 104 ? -5.160 -4.883 0.563 1.00 68.50 104 ALA A CA 1
ATOM 855 C C . ALA A 1 104 ? -4.682 -5.631 -0.695 1.00 68.50 104 ALA A C 1
ATOM 857 O O . ALA A 1 104 ? -3.536 -5.461 -1.106 1.00 68.50 104 ALA A O 1
ATOM 858 N N . ALA A 1 105 ? -5.543 -6.438 -1.328 1.00 61.47 105 ALA A N 1
ATOM 859 C CA . ALA A 1 105 ? -5.208 -7.137 -2.571 1.00 61.47 105 ALA A CA 1
ATOM 860 C C . ALA A 1 105 ? -5.085 -6.185 -3.778 1.00 61.47 105 ALA A C 1
ATOM 862 O O . ALA A 1 105 ? -4.211 -6.361 -4.628 1.00 61.47 105 ALA A O 1
ATOM 863 N N . ALA A 1 106 ? -5.943 -5.163 -3.844 1.00 59.62 106 ALA A N 1
ATOM 864 C CA . ALA A 1 106 ? -5.931 -4.153 -4.901 1.00 59.62 106 ALA A CA 1
ATOM 865 C C . ALA A 1 106 ? -4.894 -3.038 -4.669 1.00 59.62 106 ALA A C 1
ATOM 867 O O . ALA A 1 106 ? -4.601 -2.263 -5.585 1.00 59.62 106 ALA A O 1
ATOM 868 N N . GLU A 1 107 ? -4.348 -2.917 -3.456 1.00 60.50 107 GLU A N 1
ATOM 869 C CA . GLU A 1 107 ? -3.356 -1.898 -3.142 1.00 60.50 107 GLU A CA 1
ATOM 870 C C . GLU A 1 107 ? -2.004 -2.210 -3.795 1.00 60.50 107 GLU A C 1
ATOM 872 O O . GLU A 1 107 ? -1.366 -3.242 -3.577 1.00 60.50 107 GLU A O 1
ATOM 877 N N . PHE A 1 108 ? -1.526 -1.263 -4.601 1.00 58.59 108 PHE A N 1
ATOM 878 C CA . PHE A 1 108 ? -0.163 -1.272 -5.110 1.00 58.59 108 PHE A CA 1
ATOM 879 C C . PHE A 1 108 ? 0.805 -1.091 -3.937 1.00 58.59 108 PHE A C 1
ATOM 881 O O . PHE A 1 108 ? 1.036 0.030 -3.475 1.00 58.59 108 PHE A O 1
ATOM 888 N N . GLY A 1 109 ? 1.366 -2.198 -3.447 1.00 50.78 109 GLY A N 1
ATOM 889 C CA . GLY A 1 109 ? 2.308 -2.212 -2.330 1.00 50.78 109 GLY A CA 1
ATOM 890 C C . GLY A 1 109 ? 3.452 -1.213 -2.531 1.00 50.78 109 GLY A C 1
ATOM 891 O O . GLY A 1 109 ? 4.338 -1.423 -3.357 1.00 50.78 109 GLY A O 1
ATOM 892 N N . GLY A 1 110 ? 3.431 -0.118 -1.767 1.00 50.75 110 GLY A N 1
ATOM 893 C CA . GLY A 1 110 ? 4.463 0.925 -1.787 1.00 50.75 110 GLY A CA 1
ATOM 894 C C . GLY A 1 110 ? 4.103 2.209 -2.539 1.00 50.75 110 GLY A C 1
ATOM 895 O O . GLY A 1 110 ? 4.929 3.124 -2.578 1.00 50.75 110 GLY A O 1
ATOM 896 N N . LEU A 1 111 ? 2.898 2.315 -3.105 1.00 55.19 111 LEU A N 1
ATOM 897 C CA . LEU A 1 111 ? 2.382 3.589 -3.592 1.00 55.19 111 LEU A CA 1
ATOM 898 C C . LEU A 1 111 ? 1.778 4.427 -2.469 1.00 55.19 111 LEU A C 1
ATOM 900 O O . LEU A 1 111 ? 1.421 3.929 -1.408 1.00 55.19 111 LEU A O 1
ATOM 904 N N . GLN A 1 112 ? 1.735 5.733 -2.719 1.00 54.50 112 GLN A N 1
ATOM 905 C CA . GLN A 1 112 ? 1.259 6.762 -1.806 1.00 54.50 112 GLN A CA 1
ATOM 906 C C . GLN A 1 112 ? -0.195 6.460 -1.423 1.00 54.50 112 GLN A C 1
ATOM 908 O O . GLN A 1 112 ? -1.119 6.809 -2.161 1.00 54.50 112 GLN A O 1
ATOM 913 N N . MET A 1 113 ? -0.374 5.753 -0.304 1.00 56.69 113 MET A N 1
ATOM 914 C CA . MET A 1 113 ? -1.689 5.511 0.275 1.00 56.69 113 MET A CA 1
ATOM 915 C C . MET A 1 113 ? -2.341 6.863 0.531 1.00 56.69 113 MET A C 1
ATOM 917 O O . MET A 1 113 ? -1.657 7.844 0.847 1.00 56.69 113 MET A O 1
ATOM 921 N N . SER A 1 114 ? -3.664 6.918 0.394 1.00 59.88 114 SER A N 1
ATOM 922 C CA . SER A 1 114 ? -4.394 8.059 0.934 1.00 59.88 114 SER A CA 1
ATOM 923 C C . SER A 1 114 ? -4.009 8.219 2.409 1.00 59.88 114 SER A C 1
ATOM 925 O O . SER A 1 114 ? -3.897 7.223 3.125 1.00 59.88 114 SER A O 1
ATOM 927 N N . GLU A 1 115 ? -3.783 9.446 2.880 1.00 58.81 115 GLU A N 1
ATOM 928 C CA . GLU A 1 115 ? -3.467 9.682 4.300 1.00 58.81 115 GLU A CA 1
ATOM 929 C C . GLU A 1 115 ? -4.540 9.095 5.235 1.00 58.81 115 GLU A C 1
ATOM 931 O O . GLU A 1 115 ? -4.230 8.708 6.361 1.00 58.81 115 GLU A O 1
ATOM 936 N N . TYR A 1 116 ? -5.773 8.947 4.737 1.00 61.75 116 TYR A N 1
ATOM 937 C CA . TYR A 1 116 ? -6.860 8.250 5.419 1.00 61.75 116 TYR A CA 1
ATOM 938 C C . TYR A 1 116 ? -6.517 6.785 5.731 1.00 61.75 116 TYR A C 1
ATOM 940 O O . TYR A 1 116 ? -6.650 6.373 6.880 1.00 61.75 116 TYR A O 1
ATOM 948 N N . ASP A 1 117 ? -5.997 6.026 4.761 1.00 67.81 117 ASP A N 1
ATOM 949 C CA . ASP A 1 117 ? -5.603 4.619 4.962 1.00 67.81 117 ASP A CA 1
ATOM 950 C C . ASP A 1 117 ? -4.373 4.453 5.852 1.00 67.81 117 ASP A C 1
ATOM 952 O O . ASP A 1 117 ? -4.199 3.423 6.503 1.00 67.81 117 ASP A O 1
ATOM 956 N N . VAL A 1 118 ? -3.508 5.470 5.896 1.00 64.88 118 VAL A N 1
ATOM 957 C CA . VAL A 1 118 ? -2.348 5.467 6.796 1.00 64.88 118 VAL A CA 1
ATOM 958 C C . VAL A 1 118 ? -2.808 5.492 8.253 1.00 64.88 118 VAL A C 1
ATOM 960 O O . VAL A 1 118 ? -2.196 4.833 9.095 1.00 64.88 118 VAL A O 1
ATOM 963 N N . MET A 1 119 ? -3.873 6.244 8.547 1.00 67.19 119 MET A N 1
ATOM 964 C CA . MET A 1 119 ? -4.426 6.366 9.894 1.00 67.19 119 MET A CA 1
ATOM 965 C C . MET A 1 119 ? -5.359 5.202 10.240 1.00 67.19 119 MET A C 1
ATOM 967 O O . MET A 1 119 ? -5.246 4.634 11.324 1.00 67.19 119 MET A O 1
ATOM 971 N N . PHE A 1 120 ? -6.278 4.846 9.337 1.00 77.06 120 PHE A N 1
ATOM 972 C CA . PHE A 1 120 ? -7.305 3.845 9.599 1.00 77.06 120 PHE A CA 1
ATOM 973 C C . PHE A 1 120 ? -7.690 3.070 8.334 1.00 77.06 120 PHE A C 1
ATOM 975 O O . PHE A 1 120 ? -8.338 3.593 7.427 1.00 77.06 120 PHE A O 1
ATOM 982 N N . HIS A 1 121 ? -7.310 1.791 8.299 1.00 81.44 121 HIS A N 1
ATOM 983 C CA . HIS A 1 121 ? -7.605 0.893 7.189 1.00 81.44 121 HIS A CA 1
ATOM 984 C C . HIS A 1 121 ? -8.866 0.072 7.480 1.00 81.44 121 HIS A C 1
ATOM 986 O O . HIS A 1 121 ? -8.846 -0.835 8.316 1.00 81.44 121 HIS A O 1
ATOM 992 N N . ILE A 1 122 ? -9.942 0.353 6.743 1.00 84.25 122 ILE A N 1
ATOM 993 C CA . ILE A 1 122 ? -11.192 -0.417 6.786 1.00 84.25 122 ILE A CA 1
ATOM 994 C C . ILE A 1 122 ? -11.117 -1.549 5.754 1.00 84.25 122 ILE A C 1
ATOM 996 O O . ILE A 1 122 ? -11.127 -1.251 4.554 1.00 84.25 122 ILE A O 1
ATOM 1000 N N . PRO A 1 123 ? -11.048 -2.820 6.186 1.00 84.88 123 PRO A N 1
ATOM 1001 C CA . PRO A 1 123 ? -11.058 -3.944 5.265 1.00 84.88 123 PRO A CA 1
ATOM 1002 C C . PRO A 1 123 ? -12.472 -4.222 4.746 1.00 84.88 123 PRO A C 1
ATOM 1004 O O . PRO A 1 123 ? -13.456 -4.013 5.459 1.00 84.88 123 PRO A O 1
ATOM 1007 N N . TYR A 1 124 ? -12.571 -4.731 3.521 1.00 84.31 124 TYR A N 1
ATOM 1008 C CA . TYR A 1 124 ? -13.831 -5.206 2.945 1.00 84.31 124 TYR A CA 1
ATOM 1009 C C . TYR A 1 124 ? -13.596 -6.385 2.001 1.00 84.31 124 TYR A C 1
ATOM 1011 O O . TYR A 1 124 ? -12.566 -6.471 1.337 1.00 84.31 124 TYR A O 1
ATOM 1019 N N . GLY A 1 125 ? -14.569 -7.291 1.916 1.00 86.50 125 GLY A N 1
ATOM 1020 C CA . GLY A 1 125 ? -14.469 -8.481 1.077 1.00 86.50 125 GLY A CA 1
ATOM 1021 C C . GLY A 1 125 ? -15.132 -9.710 1.696 1.00 86.50 125 GLY A C 1
ATOM 1022 O O . GLY A 1 125 ? -15.786 -9.602 2.738 1.00 86.50 125 GLY A O 1
ATOM 1023 N N . PRO A 1 126 ? -15.002 -10.880 1.048 1.00 84.69 126 PRO A N 1
ATOM 1024 C CA . PRO A 1 126 ? -15.588 -12.120 1.543 1.00 84.69 126 PRO A CA 1
ATOM 1025 C C . PRO A 1 126 ? -14.991 -12.504 2.907 1.00 84.69 126 PRO A C 1
ATOM 1027 O O . PRO A 1 126 ? -13.776 -12.518 3.083 1.00 84.69 126 PRO A O 1
ATOM 1030 N N . GLY A 1 127 ? -15.850 -12.821 3.883 1.00 83.88 127 GLY A N 1
ATOM 1031 C CA . GLY A 1 127 ? -15.434 -13.202 5.243 1.00 83.88 127 GLY A CA 1
ATOM 1032 C C . GLY A 1 127 ? -15.147 -12.031 6.198 1.00 83.88 127 GLY A C 1
ATOM 1033 O O . GLY A 1 127 ? -14.617 -12.236 7.298 1.00 83.88 127 GLY A O 1
ATOM 1034 N N . ILE A 1 128 ? -15.477 -10.798 5.799 1.00 86.81 128 ILE A N 1
ATOM 1035 C CA . ILE A 1 128 ? -15.391 -9.613 6.658 1.00 86.81 128 ILE A CA 1
ATOM 1036 C C . ILE A 1 128 ? -16.803 -9.168 7.047 1.00 86.81 128 ILE A C 1
ATOM 1038 O O . ILE A 1 128 ? -17.504 -8.518 6.277 1.00 86.81 128 ILE A O 1
ATOM 1042 N N . ASP A 1 129 ? -17.194 -9.498 8.277 1.00 88.50 129 ASP A N 1
ATOM 1043 C CA . ASP A 1 129 ? -18.502 -9.140 8.828 1.00 88.50 129 ASP A CA 1
ATOM 1044 C C . ASP A 1 129 ? -18.513 -7.742 9.462 1.00 88.50 129 ASP A C 1
ATOM 1046 O O . ASP A 1 129 ? -17.494 -7.251 9.959 1.00 88.50 129 ASP A O 1
ATOM 1050 N N . ALA A 1 130 ? -19.703 -7.145 9.585 1.00 87.31 130 ALA A N 1
ATOM 1051 C CA . ALA A 1 130 ? -19.902 -5.870 10.282 1.00 87.31 130 ALA A CA 1
ATOM 1052 C C . ALA A 1 130 ? -19.357 -5.887 11.725 1.00 87.31 130 ALA A C 1
ATOM 1054 O O . ALA A 1 130 ? -18.748 -4.916 12.167 1.00 87.31 130 ALA A O 1
ATOM 1055 N N . LYS A 1 131 ? -19.488 -7.021 12.435 1.00 86.56 131 LYS A N 1
ATOM 1056 C CA . LYS A 1 131 ? -18.929 -7.215 13.789 1.00 86.56 131 LYS A CA 1
ATOM 1057 C C . LYS A 1 131 ? -17.399 -7.157 13.818 1.00 86.56 131 LYS A C 1
ATOM 1059 O O . LYS A 1 131 ? -16.798 -6.743 14.805 1.00 86.56 131 LYS A O 1
ATOM 1064 N N . ARG A 1 132 ? -16.749 -7.609 12.744 1.00 86.38 132 ARG A N 1
ATOM 1065 C CA . ARG A 1 132 ? -15.289 -7.574 12.615 1.00 86.38 132 ARG A CA 1
ATOM 1066 C C . ARG A 1 132 ? -14.822 -6.148 12.349 1.00 86.38 132 ARG A C 1
ATOM 1068 O O . ARG A 1 132 ? -13.848 -5.713 12.955 1.00 86.38 132 ARG A O 1
ATOM 1075 N N . ILE A 1 133 ? -15.545 -5.419 11.498 1.00 87.00 133 ILE A N 1
ATOM 1076 C CA . ILE A 1 133 ? -15.276 -4.005 11.225 1.00 87.00 133 ILE A CA 1
ATOM 1077 C C . ILE A 1 133 ? -15.468 -3.172 12.496 1.00 87.00 133 ILE A C 1
ATOM 1079 O O . ILE A 1 133 ? -14.557 -2.432 12.854 1.00 87.00 133 ILE A O 1
ATOM 1083 N N . SER A 1 134 ? -16.577 -3.336 13.226 1.00 86.56 134 SER A N 1
ATOM 1084 C CA . SER A 1 134 ? -16.821 -2.588 14.469 1.00 86.56 134 SER A CA 1
ATOM 1085 C C . SER A 1 134 ? -15.730 -2.830 15.511 1.00 86.56 134 SER A C 1
ATOM 1087 O O . SER A 1 134 ? -15.225 -1.882 16.106 1.00 86.56 134 SER A O 1
ATOM 1089 N N . LYS A 1 135 ? -15.276 -4.081 15.661 1.00 86.56 135 LYS A N 1
ATOM 1090 C CA . LYS A 1 135 ? -14.143 -4.419 16.529 1.00 86.56 135 LYS A CA 1
ATOM 1091 C C . LYS A 1 135 ? -12.857 -3.696 16.117 1.00 86.56 135 LYS A C 1
ATOM 1093 O O . LYS A 1 135 ? -12.173 -3.156 16.979 1.00 86.56 135 LYS A O 1
ATOM 1098 N N . ILE A 1 136 ? -12.535 -3.660 14.822 1.00 86.19 136 ILE A N 1
ATOM 1099 C CA . ILE A 1 136 ? -11.347 -2.955 14.308 1.00 86.19 136 ILE A CA 1
ATOM 1100 C C . ILE A 1 136 ? -11.446 -1.448 14.576 1.00 86.19 136 ILE A C 1
ATOM 1102 O O . ILE A 1 136 ? -10.455 -0.840 14.988 1.00 86.19 136 ILE A O 1
ATOM 1106 N N . VAL A 1 137 ? -12.621 -0.843 14.368 1.00 86.56 137 VAL A N 1
ATOM 1107 C CA . VAL A 1 137 ? -12.847 0.581 14.662 1.00 86.56 137 VAL A CA 1
ATOM 1108 C C . VAL A 1 137 ? -12.634 0.851 16.152 1.00 86.56 137 VAL A C 1
ATOM 1110 O O . VAL A 1 137 ? -11.846 1.727 16.497 1.00 86.56 137 VAL A O 1
ATOM 1113 N N . TYR A 1 138 ? -13.254 0.052 17.025 1.00 84.19 138 TYR A N 1
ATOM 1114 C CA . TYR A 1 138 ? -13.161 0.208 18.477 1.00 84.19 138 TYR A CA 1
ATOM 1115 C C . TYR A 1 138 ? -11.730 0.033 19.004 1.00 84.19 138 TYR A C 1
ATOM 1117 O O . TYR A 1 138 ? -11.241 0.851 19.779 1.00 84.19 138 TYR A O 1
ATOM 1125 N N . GLU A 1 139 ? -11.014 -1.001 18.552 1.00 85.12 139 GLU A N 1
ATOM 1126 C CA . GLU A 1 139 ? -9.608 -1.217 18.922 1.00 85.12 139 GLU A CA 1
ATOM 1127 C C . GLU A 1 139 ? -8.714 -0.052 18.475 1.00 85.12 139 GLU A C 1
ATOM 1129 O O . GLU A 1 139 ? -7.805 0.356 19.204 1.00 85.12 139 GLU A O 1
ATOM 1134 N N . THR A 1 140 ? -8.975 0.502 17.287 1.00 84.25 140 THR A N 1
ATOM 1135 C CA . THR A 1 140 ? -8.221 1.650 16.767 1.00 84.25 140 THR A CA 1
ATOM 1136 C C . THR A 1 140 ? -8.513 2.908 17.576 1.00 84.25 140 THR A C 1
ATOM 1138 O O . THR A 1 140 ? -7.579 3.633 17.925 1.00 84.25 140 THR A O 1
ATOM 1141 N N . ASP A 1 141 ? 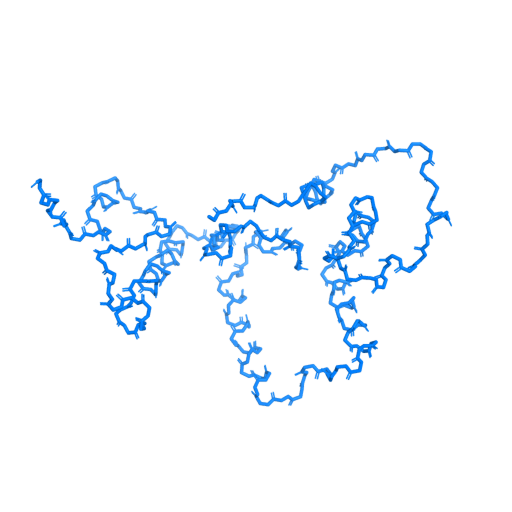-9.780 3.166 17.894 1.00 83.62 141 ASP A N 1
ATOM 1142 C CA . ASP A 1 141 ? -10.191 4.317 18.693 1.00 83.62 141 ASP A CA 1
ATOM 1143 C C . ASP A 1 141 ? -9.574 4.273 20.098 1.00 83.62 141 ASP A C 1
ATOM 1145 O O . ASP A 1 141 ? -8.878 5.203 20.519 1.00 83.62 141 ASP A O 1
ATOM 1149 N N . PHE A 1 142 ? -9.687 3.124 20.767 1.00 83.62 142 PHE A N 1
ATOM 1150 C CA . PHE A 1 142 ? -9.075 2.892 22.072 1.00 83.62 142 PHE A CA 1
ATOM 1151 C C . PHE A 1 142 ? -7.553 3.083 22.037 1.00 83.62 142 PHE A C 1
ATOM 1153 O O . PHE A 1 142 ? -6.978 3.746 22.901 1.00 83.62 142 PHE A O 1
ATOM 1160 N N . SER A 1 143 ? -6.880 2.544 21.014 1.00 83.38 143 SER A N 1
ATOM 1161 C CA . SER A 1 143 ? -5.434 2.717 20.856 1.00 83.38 143 SER A CA 1
ATOM 1162 C C . SER A 1 143 ? -5.047 4.172 20.600 1.00 83.38 143 SER A C 1
ATOM 1164 O O . SER A 1 143 ? -3.995 4.603 21.065 1.00 83.38 143 SER A O 1
ATOM 1166 N N . THR A 1 144 ? -5.859 4.924 19.857 1.00 80.81 144 THR A N 1
ATOM 1167 C CA . THR A 1 144 ? -5.569 6.321 19.502 1.00 80.81 144 THR A CA 1
ATOM 1168 C C . THR A 1 144 ? -5.744 7.251 20.700 1.00 80.81 144 THR A C 1
ATOM 1170 O O . THR A 1 144 ? -4.996 8.222 20.835 1.00 80.81 144 THR A O 1
ATOM 1173 N N . ASN A 1 145 ? -6.688 6.926 21.586 1.00 80.19 145 ASN A N 1
ATOM 1174 C CA . ASN A 1 145 ? -7.062 7.725 22.754 1.00 80.19 145 ASN A CA 1
ATOM 1175 C C . ASN A 1 145 ? -6.487 7.197 24.078 1.00 80.19 145 ASN A C 1
ATOM 1177 O O . ASN A 1 145 ? -6.820 7.707 25.145 1.00 80.19 145 ASN A O 1
ATOM 1181 N N . SER A 1 146 ? -5.595 6.204 24.031 1.00 81.88 146 SER A N 1
ATOM 1182 C CA . SER A 1 146 ? -4.985 5.627 25.229 1.00 81.88 146 SER A CA 1
ATOM 1183 C C . SER A 1 146 ? -4.201 6.670 26.035 1.00 81.88 146 SER A C 1
ATOM 1185 O O . SER A 1 146 ? -3.367 7.403 25.493 1.00 81.88 146 SER A O 1
ATOM 1187 N N . THR A 1 147 ? -4.427 6.702 27.350 1.00 77.38 147 THR A N 1
ATOM 1188 C CA . THR A 1 147 ? -3.743 7.590 28.312 1.00 77.38 147 THR A CA 1
ATOM 1189 C C . THR A 1 147 ? -2.289 7.192 28.564 1.00 77.38 147 THR A C 1
ATOM 1191 O O . THR A 1 147 ? -1.495 7.989 29.068 1.00 77.38 147 THR A O 1
ATOM 1194 N N . LEU A 1 148 ? -1.922 5.963 28.189 1.00 77.12 148 LEU A N 1
ATOM 1195 C CA . LEU A 1 148 ? -0.559 5.448 28.295 1.00 77.12 148 LEU A CA 1
ATOM 1196 C C . LEU A 1 148 ? 0.382 6.094 27.272 1.00 77.12 148 LEU A C 1
ATOM 1198 O O . LEU A 1 148 ? 1.597 6.090 27.473 1.00 77.12 148 LEU A O 1
ATOM 1202 N N . ASP A 1 149 ? -0.162 6.662 26.193 1.00 77.81 149 ASP A N 1
ATOM 1203 C CA . ASP A 1 149 ? 0.634 7.345 25.185 1.00 77.81 149 ASP A CA 1
ATOM 1204 C C . ASP A 1 149 ? 1.035 8.747 25.682 1.00 77.81 149 ASP A C 1
ATOM 1206 O O . ASP A 1 149 ? 0.171 9.590 25.945 1.00 77.81 149 ASP A O 1
ATOM 1210 N N . PRO A 1 150 ? 2.339 9.075 25.768 1.00 78.25 150 PRO A N 1
ATOM 1211 C CA . PRO A 1 150 ? 2.791 10.367 26.290 1.00 78.25 150 PRO A CA 1
ATOM 1212 C C . PRO A 1 150 ? 2.282 11.549 25.452 1.00 78.25 150 PRO A C 1
ATOM 1214 O O . PRO A 1 150 ? 2.106 12.644 25.973 1.00 78.25 150 PRO A O 1
ATOM 1217 N N . LYS A 1 151 ? 1.972 11.314 24.169 1.00 75.75 151 LYS A N 1
ATOM 1218 C CA . LYS A 1 151 ? 1.393 12.305 23.244 1.00 75.75 151 LYS A CA 1
ATOM 1219 C C . LYS A 1 151 ? -0.059 12.679 23.565 1.00 75.75 151 LYS A C 1
ATOM 1221 O O . LYS A 1 151 ? -0.553 13.659 23.004 1.00 75.75 151 LYS A O 1
ATOM 1226 N N . ASN A 1 152 ? -0.734 11.892 24.402 1.00 75.19 152 ASN A N 1
ATOM 1227 C CA . ASN A 1 152 ? -2.138 12.068 24.764 1.00 75.19 152 ASN A CA 1
ATOM 1228 C C . ASN A 1 152 ? -2.335 12.682 26.157 1.00 75.19 152 ASN A C 1
ATOM 1230 O O . ASN A 1 152 ? -3.452 13.076 26.468 1.00 75.19 152 ASN A O 1
ATOM 1234 N N . ARG A 1 153 ? -1.278 12.824 26.972 1.00 71.12 153 ARG A N 1
ATOM 1235 C CA . ARG A 1 153 ? -1.375 13.295 28.369 1.00 71.12 153 ARG A CA 1
ATOM 1236 C C . ARG A 1 153 ? -2.019 14.674 28.537 1.00 71.12 153 ARG A C 1
ATOM 1238 O O . ARG A 1 153 ? -2.715 14.894 29.516 1.00 71.12 153 ARG A O 1
ATOM 1245 N N . GLU A 1 154 ? -1.808 15.581 27.587 1.00 73.00 154 GLU A N 1
ATOM 1246 C CA . GLU A 1 154 ? -2.332 16.958 27.631 1.00 73.00 154 GLU A CA 1
ATOM 1247 C C . GLU A 1 154 ? -3.536 17.173 26.697 1.00 73.00 154 GLU A C 1
ATOM 1249 O O . GLU A 1 154 ? -3.996 18.299 26.494 1.00 73.00 154 GLU A O 1
ATOM 1254 N N . ARG A 1 155 ? -4.051 16.110 26.063 1.00 71.25 155 ARG A N 1
ATOM 1255 C CA . ARG A 1 155 ? -5.127 16.251 25.077 1.00 71.25 155 ARG A CA 1
ATOM 1256 C C . ARG A 1 155 ? -6.485 16.334 25.761 1.00 71.25 155 ARG A C 1
ATOM 1258 O O . ARG A 1 155 ? -6.897 15.410 26.447 1.00 71.25 155 ARG A O 1
ATOM 1265 N N . LYS A 1 156 ? -7.209 17.421 25.481 1.00 70.06 156 LYS A N 1
ATOM 1266 C CA . LYS A 1 156 ? -8.585 17.650 25.954 1.00 70.06 156 LYS A CA 1
ATOM 1267 C C . LYS A 1 156 ? -9.657 16.917 25.134 1.00 70.06 156 LYS A C 1
ATOM 1269 O O . LYS A 1 156 ? -10.771 16.746 25.612 1.00 70.06 156 LYS A O 1
ATOM 1274 N N . PHE A 1 157 ? -9.336 16.498 23.907 1.00 75.75 157 PHE A N 1
ATOM 1275 C CA . PHE A 1 157 ? -10.296 15.909 22.968 1.00 75.75 157 PHE A CA 1
ATOM 1276 C C . PHE A 1 157 ? -9.866 14.513 22.516 1.00 75.75 157 PHE A C 1
ATOM 1278 O O . PHE A 1 157 ? -8.710 14.315 22.125 1.00 75.75 157 PHE A O 1
ATOM 1285 N N . HIS A 1 158 ? -10.814 13.573 22.523 1.00 76.75 158 HIS A N 1
ATOM 1286 C CA . HIS A 1 158 ? -10.640 12.255 21.916 1.00 76.75 158 HIS A CA 1
ATOM 1287 C C . HIS A 1 158 ? -10.694 12.357 20.385 1.00 76.75 158 HIS A C 1
ATOM 1289 O O . HIS A 1 158 ? -11.307 13.264 19.818 1.00 76.75 158 HIS A O 1
ATOM 1295 N N . ARG A 1 159 ? -10.037 11.420 19.704 1.00 77.00 159 ARG A N 1
ATOM 1296 C CA . ARG A 1 159 ? -10.001 11.308 18.247 1.00 77.00 159 ARG A CA 1
ATOM 1297 C C . ARG A 1 159 ? -10.668 10.017 17.825 1.00 77.00 159 ARG A C 1
ATOM 1299 O O . ARG A 1 159 ? -10.112 8.955 18.071 1.00 77.00 159 ARG A O 1
ATOM 1306 N N . HIS A 1 160 ? -11.777 10.152 17.112 1.00 79.75 160 HIS A N 1
ATOM 1307 C CA . HIS A 1 160 ? -12.521 9.029 16.554 1.00 79.75 160 HIS A CA 1
ATOM 1308 C C . HIS A 1 160 ? -12.156 8.846 15.083 1.00 79.75 160 HIS A C 1
ATOM 1310 O O . HIS A 1 160 ? -12.392 9.762 14.290 1.00 79.75 160 HIS A O 1
ATOM 1316 N N . PRO A 1 161 ? -11.557 7.708 14.688 1.00 78.06 161 PRO A N 1
ATOM 1317 C CA . PRO A 1 161 ? -11.246 7.442 13.287 1.00 78.06 161 PRO A CA 1
ATOM 1318 C C . PRO A 1 161 ? -12.508 7.161 12.456 1.00 78.06 161 PRO A C 1
ATOM 1320 O O . PRO A 1 161 ? -12.549 7.512 11.278 1.00 78.06 161 PRO A O 1
ATOM 1323 N N . ALA A 1 162 ? -13.530 6.547 13.059 1.00 80.62 162 ALA A N 1
ATOM 1324 C CA . ALA A 1 162 ? -14.831 6.305 12.448 1.00 80.62 162 ALA A CA 1
ATOM 1325 C C . ALA A 1 162 ? -15.907 6.124 13.529 1.00 80.62 162 ALA A C 1
ATOM 1327 O O . ALA A 1 162 ? -15.623 5.607 14.606 1.00 80.62 162 ALA A O 1
ATOM 1328 N N . PHE A 1 163 ? -17.141 6.507 13.205 1.00 82.25 163 PHE A N 1
ATOM 1329 C CA . PHE A 1 163 ? -18.326 6.210 14.009 1.00 82.25 163 PHE A CA 1
ATOM 1330 C C . PHE A 1 163 ? -19.013 4.959 13.457 1.00 82.25 163 PHE A C 1
ATOM 1332 O O . PHE A 1 163 ? -19.036 4.746 12.242 1.00 82.25 163 PHE A O 1
ATOM 1339 N N . PHE A 1 164 ? -19.564 4.126 14.334 1.00 79.38 164 PHE A N 1
ATOM 1340 C CA . PHE A 1 164 ? -20.238 2.882 13.966 1.00 79.38 164 PHE A CA 1
ATOM 1341 C C . PHE A 1 164 ? -21.397 2.595 14.926 1.00 79.38 164 PHE A C 1
ATOM 1343 O O . PHE A 1 164 ? -21.432 3.128 16.030 1.00 79.38 164 PHE A O 1
ATOM 1350 N N . GLY A 1 165 ? -22.341 1.755 14.496 1.00 79.31 165 GLY A N 1
ATOM 1351 C CA . GLY A 1 165 ? -23.538 1.421 15.272 1.00 79.31 165 GLY A CA 1
ATOM 1352 C C . GLY A 1 165 ? -24.755 2.273 14.912 1.00 79.31 165 GLY A C 1
ATOM 1353 O O . GLY A 1 165 ? -24.817 2.891 13.845 1.00 79.31 165 GLY A O 1
ATOM 1354 N N . ASN A 1 166 ? -25.750 2.266 15.795 1.00 83.69 166 ASN A N 1
ATOM 1355 C CA . ASN A 1 166 ? -26.966 3.059 15.632 1.00 83.69 166 ASN A CA 1
ATOM 1356 C C . ASN A 1 166 ? -26.675 4.552 15.828 1.00 83.69 166 ASN A C 1
ATOM 1358 O O . ASN A 1 166 ? -25.768 4.915 16.566 1.00 83.69 166 ASN A O 1
ATOM 1362 N N . MET A 1 167 ? -27.496 5.444 15.263 1.00 81.38 167 MET A N 1
ATOM 1363 C CA . MET A 1 167 ? -27.310 6.898 15.425 1.00 81.38 167 MET A CA 1
ATOM 1364 C C . MET A 1 167 ? -27.230 7.325 16.902 1.00 81.38 167 MET A C 1
ATOM 1366 O O . MET A 1 167 ? -26.423 8.173 17.264 1.00 81.38 167 MET A O 1
ATOM 1370 N N . LYS A 1 168 ? -28.036 6.701 17.771 1.00 81.38 168 LYS A N 1
ATOM 1371 C CA . LYS A 1 168 ? -28.003 6.949 19.221 1.00 81.38 168 LYS A CA 1
ATOM 1372 C C . LYS A 1 168 ? -26.681 6.519 19.862 1.00 81.38 168 LYS A C 1
ATOM 1374 O O . LYS A 1 168 ? -26.184 7.220 20.732 1.00 81.38 168 LYS A O 1
ATOM 1379 N N . GLU A 1 169 ? -26.126 5.393 19.422 1.00 77.44 169 GLU A N 1
ATOM 1380 C CA . GLU A 1 169 ? -24.830 4.886 19.884 1.00 77.44 169 GLU A CA 1
ATOM 1381 C C . GLU A 1 169 ? -23.714 5.792 19.363 1.00 77.44 169 GLU A C 1
ATOM 1383 O O . GLU A 1 169 ? -22.976 6.351 20.156 1.00 77.44 169 GLU A O 1
ATOM 1388 N N . ALA A 1 170 ? -23.670 6.078 18.061 1.00 75.94 170 ALA A N 1
ATOM 1389 C CA . ALA A 1 170 ? -22.667 6.956 17.461 1.00 75.94 170 ALA A CA 1
ATOM 1390 C C . ALA A 1 170 ? -22.610 8.357 18.104 1.00 75.94 170 ALA A C 1
ATOM 1392 O O . ALA A 1 170 ? -21.533 8.938 18.225 1.00 75.94 170 ALA A O 1
ATOM 1393 N N . LEU A 1 171 ? -23.758 8.895 18.532 1.00 75.50 171 LEU A N 1
ATOM 1394 C CA . LEU A 1 171 ? -23.835 10.170 19.249 1.00 75.50 171 LEU A CA 1
ATOM 1395 C C . LEU A 1 171 ? -23.431 10.065 20.731 1.00 75.50 171 LEU A C 1
ATOM 1397 O O . LEU A 1 171 ? -22.983 11.061 21.294 1.00 75.50 171 LEU A O 1
ATOM 1401 N N . GLY A 1 172 ? -23.598 8.901 21.366 1.00 69.19 172 GLY A N 1
ATOM 1402 C CA . GLY A 1 172 ? -23.359 8.699 22.800 1.00 69.19 172 GLY A CA 1
ATOM 1403 C C . GLY A 1 172 ? -22.004 8.081 23.169 1.00 69.19 172 GLY A C 1
ATOM 1404 O O . GLY A 1 172 ? -21.504 8.341 24.261 1.00 69.19 172 GLY A O 1
ATOM 1405 N N . ASP A 1 173 ? -21.403 7.275 22.291 1.00 63.44 173 ASP A N 1
ATOM 1406 C CA . ASP A 1 173 ? -20.298 6.361 22.640 1.00 63.44 173 ASP A CA 1
ATOM 1407 C C . ASP A 1 173 ? -18.920 7.045 22.662 1.00 63.44 173 ASP A C 1
ATOM 1409 O O . ASP A 1 173 ? -17.988 6.616 23.339 1.00 63.44 173 ASP A O 1
ATOM 1413 N N . CYS A 1 174 ? -18.758 8.135 21.916 1.00 55.44 174 CYS A N 1
ATOM 1414 C CA . CYS A 1 174 ? -17.420 8.559 21.516 1.00 55.44 174 CYS A CA 1
ATOM 1415 C C . CYS A 1 174 ? -16.728 9.509 22.509 1.00 55.44 174 CYS A C 1
ATOM 1417 O O . CYS A 1 174 ? -15.510 9.476 22.689 1.00 55.44 174 CYS A O 1
ATOM 1419 N N . CYS A 1 175 ? -17.458 10.357 23.214 1.00 58.75 175 CYS A N 1
ATOM 1420 C CA . CYS A 1 175 ? -16.899 11.156 24.299 1.00 58.75 175 CYS A CA 1
ATOM 1421 C C . CYS A 1 175 ? -17.998 11.272 25.337 1.00 58.75 175 CYS A C 1
ATOM 1423 O O . CYS A 1 175 ? -19.093 11.705 24.984 1.00 58.75 175 CYS A O 1
ATOM 1425 N N . LYS A 1 176 ? -17.718 10.951 26.608 1.00 53.38 176 LYS A N 1
ATOM 1426 C CA . LYS A 1 176 ? -18.559 11.486 27.686 1.00 53.38 176 LYS A CA 1
ATOM 1427 C C . LYS A 1 176 ? -18.707 12.972 27.401 1.00 53.38 176 LYS A C 1
ATOM 1429 O O . LYS A 1 176 ? -17.694 13.614 27.129 1.00 53.38 176 LYS A O 1
ATOM 1434 N N . SER A 1 177 ? -19.948 13.443 27.350 1.00 46.06 177 SER A N 1
ATOM 1435 C CA . SER A 1 177 ? -20.321 14.826 27.084 1.00 46.06 177 SER A CA 1
ATOM 1436 C C . SER A 1 177 ? -19.371 15.762 27.824 1.00 46.06 177 SER A C 1
ATOM 1438 O O . SER A 1 177 ? -19.530 16.004 29.018 1.00 46.06 177 SER A O 1
ATOM 1440 N N . ASN A 1 178 ? -18.348 16.249 27.126 1.00 46.41 178 ASN A N 1
ATOM 1441 C CA . ASN A 1 178 ? -17.603 17.391 27.600 1.00 46.41 178 ASN A CA 1
ATOM 1442 C C . ASN A 1 178 ? -18.575 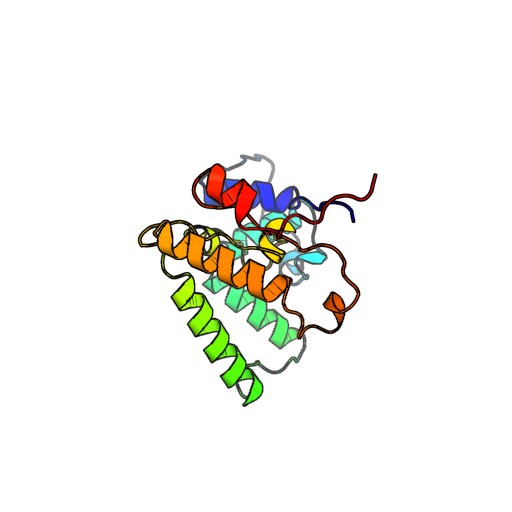18.533 27.368 1.00 46.41 178 ASN A C 1
ATOM 1444 O O . ASN A 1 178 ? -18.734 18.992 26.237 1.00 46.41 178 ASN A O 1
ATOM 1448 N N . GLU A 1 179 ? -19.307 18.879 28.425 1.00 43.97 179 GLU A N 1
ATOM 1449 C CA . GLU A 1 179 ? -20.027 20.136 28.518 1.00 43.97 179 GLU A CA 1
ATOM 1450 C C . GLU A 1 179 ? -19.080 21.214 28.005 1.00 43.97 179 GLU A C 1
ATOM 1452 O O . GLU A 1 179 ? -17.987 21.421 28.535 1.00 43.97 179 GLU A O 1
ATOM 1457 N N . ILE A 1 180 ? -19.453 21.799 26.875 1.00 45.94 180 ILE A N 1
ATOM 1458 C CA . ILE A 1 180 ? -18.751 22.930 26.299 1.00 45.94 180 ILE A CA 1
ATOM 1459 C C . ILE A 1 180 ? -18.967 24.050 27.321 1.00 45.94 180 ILE A C 1
ATOM 1461 O O . ILE A 1 180 ? -20.124 24.423 27.529 1.00 45.94 180 ILE A O 1
ATOM 1465 N N . PRO A 1 181 ? -17.928 24.568 28.001 1.00 41.97 181 PRO A N 1
ATOM 1466 C CA . PRO A 1 181 ? -18.105 25.802 28.738 1.00 41.97 181 PRO A CA 1
ATOM 1467 C C . PRO A 1 181 ? -18.334 26.882 27.680 1.00 41.97 181 PRO A C 1
ATOM 1469 O O . PRO A 1 181 ? -17.460 27.115 26.840 1.00 41.97 181 PRO A O 1
ATOM 1472 N N . PHE A 1 182 ? -19.549 27.430 27.670 1.00 37.69 182 PHE A N 1
ATOM 1473 C CA . PHE A 1 182 ? -19.891 28.637 26.924 1.00 37.69 182 PHE A CA 1
ATOM 1474 C C . PHE A 1 182 ? -19.066 29.825 27.424 1.00 37.69 182 PHE A C 1
ATOM 1476 O O . PHE A 1 182 ? -18.807 29.887 28.650 1.00 37.69 182 PHE A O 1
#

Sequence (182 aa):
MDRRSPSYEVRLAKYAARGFEIYVPDLRRKDFDPTIFERALTRVSGLARLLVLEKLSTQEARDAYISQRRHIRARPNASGGPKYRRASRRARRRQRGLEGDLKAAAEFGGLQMSEYDVMFHIPYGPGIDAKRISKIVYETDFSTNSTLDPKNRERKFHRHPAFFGNMKEALGDCCKSNEIPF

Foldseek 3Di:
DDFDDFDPLQVVLLVVLVVDDDDDPPDDPVPDDPCLLLDDLVPDDDPSNNVNSVQLVDPVSVVVSVVVNCVVVVHDDLPDDPVSVVVVVVVVVVVVLQVQFPPVVSDSPPGDPRVLCVLANQGDGPPCDPVSRVVSQVVSQCVQQPCPDPVNVPDPDGDRSDFDDDPVCSVPPRDDPPPDPD

Secondary structure (DSSP, 8-state):
----PPPHHHHHHHHHTTT-----TT--GGGS-THHHHS-TTT--HHHHHHHHHHT-SHHHHHHHHHHHHHHTTPPPGGG-HHHHHHHHHHHHHHHHTTT-HHHHHS-TTS---HHHHH-----STT--HHHHHHHHHHHHHHHS-TTSGGGTT--S---S---S-HHHHHHSSS-------

pLDDT: mean 74.88, std 11.99, range [37.69, 91.19]

Organism: NCBI:txid1051891